Protein AF-A0A0D8ZN09-F1 (afdb_monomer_lite)

Radius of gyration: 11.61 Å; chains: 1; bounding box: 30×28×29 Å

Secondary structure (DSSP, 8-state):
-EEE-TTT--EEEEEEEEEE-TTS-EEEEEEE-GGGGTT-EEEEEGGG-EEETTTTEEE-

InterPro domains:
  IPR011033 PRC-barrel-like superfamily [SSF50346] (7-58)
  IPR014747 Bacterial photosynthetic reaction centre, H-chain, C-terminal [G3DSA:3.90.50.10] (1-60)
  IPR027275 PRC-barrel domain [PF05239] (1-59)

Structure (mmCIF, N/CA/C/O backbone):
data_AF-A0A0D8ZN09-F1
#
_entry.id   AF-A0A0D8ZN09-F1
#
loop_
_atom_site.group_PDB
_atom_site.id
_atom_site.type_symbol
_atom_site.label_atom_id
_atom_site.label_alt_id
_atom_site.label_comp_id
_atom_site.label_asym_id
_atom_site.label_entity_id
_atom_site.label_seq_id
_atom_site.pdbx_PDB_ins_code
_atom_site.Cartn_x
_atom_site.Cartn_y
_atom_site.Cartn_z
_atom_site.occupancy
_atom_site.B_iso_or_equiv
_atom_site.auth_seq_id
_atom_site.auth_comp_id
_atom_site.auth_asym_id
_atom_site.auth_atom_id
_atom_site.pdbx_PDB_model_num
ATOM 1 N N . MET A 1 1 ? 4.427 -7.383 1.839 1.00 91.81 1 MET A N 1
ATOM 2 C CA . MET A 1 1 ? 3.936 -7.323 0.450 1.00 91.81 1 MET A CA 1
ATOM 3 C C . MET A 1 1 ? 4.355 -6.002 -0.189 1.00 91.81 1 MET A C 1
ATOM 5 O O . MET A 1 1 ? 4.175 -4.954 0.434 1.00 91.81 1 MET A O 1
ATOM 9 N N . SER A 1 2 ? 4.979 -6.054 -1.367 1.00 95.94 2 SER A N 1
ATOM 10 C CA . SER A 1 2 ? 5.426 -4.856 -2.107 1.00 95.94 2 SER A CA 1
ATOM 11 C C . SER A 1 2 ? 4.294 -4.299 -2.979 1.00 95.94 2 SER A C 1
ATOM 13 O O . SER A 1 2 ? 3.434 -5.066 -3.401 1.00 95.94 2 SER A O 1
ATOM 15 N N . VAL A 1 3 ? 4.287 -2.991 -3.244 1.00 95.44 3 VAL A N 1
ATOM 16 C CA . VAL A 1 3 ? 3.278 -2.323 -4.087 1.00 95.44 3 VAL A CA 1
ATOM 17 C C . VAL A 1 3 ? 3.911 -1.884 -5.403 1.00 95.44 3 VAL A C 1
ATOM 19 O O . VAL A 1 3 ? 4.971 -1.252 -5.384 1.00 95.44 3 VAL A O 1
ATOM 22 N N . TYR A 1 4 ? 3.250 -2.204 -6.514 1.00 95.81 4 TYR A N 1
ATOM 23 C CA . TYR A 1 4 ? 3.697 -1.920 -7.874 1.00 95.81 4 TYR A CA 1
ATOM 24 C C . TYR A 1 4 ? 2.628 -1.188 -8.681 1.00 95.81 4 TYR A C 1
ATOM 26 O O . TYR A 1 4 ? 1.432 -1.427 -8.502 1.00 95.81 4 TYR A O 1
ATOM 34 N N . LEU A 1 5 ? 3.064 -0.335 -9.604 1.00 94.38 5 LEU A N 1
ATOM 35 C CA . LEU A 1 5 ? 2.194 0.207 -10.644 1.00 94.38 5 LEU A CA 1
ATOM 36 C C . LEU A 1 5 ? 1.949 -0.853 -11.722 1.00 94.38 5 LEU A C 1
ATOM 38 O O . LEU A 1 5 ? 2.895 -1.415 -12.272 1.00 94.38 5 LEU A O 1
ATOM 42 N N . ASN A 1 6 ? 0.684 -1.059 -12.094 1.00 92.56 6 ASN A N 1
ATOM 43 C CA . ASN A 1 6 ? 0.302 -1.919 -13.218 1.00 92.56 6 ASN A CA 1
ATOM 44 C C . ASN A 1 6 ? 1.010 -1.497 -14.512 1.00 92.56 6 ASN A C 1
ATOM 46 O O . ASN A 1 6 ? 1.435 -2.324 -15.319 1.00 92.56 6 ASN A O 1
ATOM 50 N N . LYS A 1 7 ? 1.127 -0.183 -14.721 1.00 92.44 7 LYS A N 1
ATOM 51 C CA . LYS A 1 7 ? 1.836 0.384 -15.862 1.00 92.44 7 LYS A CA 1
ATOM 52 C C . LYS A 1 7 ? 3.312 0.542 -15.512 1.00 92.44 7 LYS A C 1
ATOM 54 O O . LYS A 1 7 ? 3.653 1.340 -14.650 1.00 92.44 7 LYS A O 1
ATOM 59 N N . GLY A 1 8 ? 4.171 -0.164 -16.241 1.00 92.38 8 GLY A N 1
ATOM 60 C CA . GLY A 1 8 ? 5.626 -0.053 -16.103 1.00 92.38 8 GLY A CA 1
ATOM 61 C C . GLY A 1 8 ? 6.242 -0.949 -15.029 1.00 92.38 8 GLY A C 1
ATOM 62 O O . GLY A 1 8 ? 7.462 -0.970 -14.935 1.00 92.38 8 GLY A O 1
ATOM 63 N N . ASP A 1 9 ? 5.429 -1.700 -14.274 1.00 94.94 9 ASP A N 1
ATOM 64 C CA . ASP A 1 9 ? 5.874 -2.662 -13.250 1.00 94.94 9 ASP A CA 1
ATOM 65 C C . ASP A 1 9 ? 6.856 -2.053 -12.233 1.00 94.94 9 ASP A C 1
ATOM 67 O O . ASP A 1 9 ? 7.812 -2.674 -11.771 1.00 94.94 9 ASP A O 1
ATOM 71 N N . GLU A 1 10 ? 6.631 -0.784 -11.895 1.00 93.62 10 GLU A N 1
ATOM 72 C CA . GLU A 1 10 ? 7.505 -0.022 -11.013 1.00 93.62 10 GLU A CA 1
ATOM 73 C C . GLU A 1 10 ? 7.122 -0.254 -9.552 1.00 93.62 10 GLU A C 1
ATOM 75 O O . GLU A 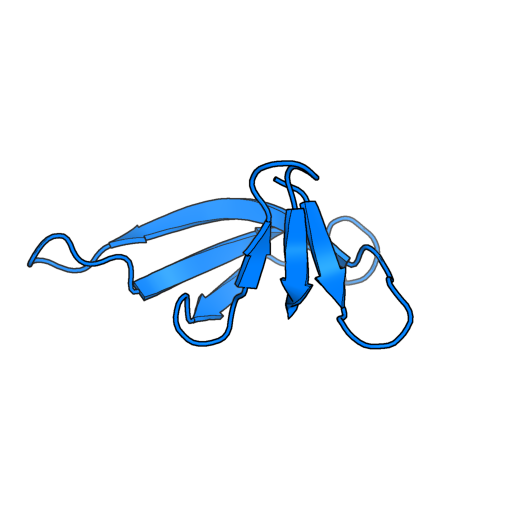1 10 ? 5.971 -0.039 -9.162 1.00 93.62 10 GLU A O 1
ATOM 80 N N . LYS A 1 11 ? 8.095 -0.651 -8.722 1.00 93.38 11 LYS A N 1
ATOM 81 C CA . LYS A 1 11 ? 7.907 -0.746 -7.272 1.00 93.38 11 LYS A CA 1
ATOM 82 C C . LYS A 1 11 ? 7.873 0.650 -6.662 1.00 93.38 11 LYS A C 1
ATOM 84 O O . LYS A 1 11 ? 8.886 1.340 -6.646 1.00 93.38 11 LYS A O 1
ATOM 89 N N . ILE A 1 12 ? 6.752 0.998 -6.044 1.00 92.00 12 ILE A N 1
ATOM 90 C CA . ILE A 1 12 ? 6.560 2.320 -5.430 1.00 92.00 12 ILE A CA 1
ATOM 91 C C . ILE A 1 12 ? 6.569 2.290 -3.904 1.00 92.00 12 ILE A C 1
ATOM 93 O O . ILE A 1 12 ? 6.669 3.336 -3.271 1.00 92.00 12 ILE A O 1
ATOM 97 N N . GLY A 1 13 ? 6.441 1.112 -3.286 1.00 93.62 13 GLY A N 1
ATOM 98 C CA . GLY A 1 13 ? 6.375 1.042 -1.831 1.00 93.62 13 GLY A CA 1
ATOM 99 C C . GLY A 1 13 ? 6.106 -0.338 -1.251 1.00 93.62 13 GLY A C 1
ATOM 100 O O . GLY A 1 13 ? 6.258 -1.378 -1.903 1.00 93.62 13 GLY A O 1
ATOM 101 N N . LYS A 1 14 ? 5.709 -0.333 0.021 1.00 95.38 14 LYS A N 1
ATOM 102 C CA . LYS A 1 14 ? 5.368 -1.513 0.819 1.00 95.38 14 LYS A CA 1
ATOM 103 C C . LYS A 1 14 ? 4.114 -1.233 1.641 1.00 95.38 14 LYS A C 1
ATOM 105 O O . LYS A 1 14 ? 3.964 -0.161 2.217 1.00 95.38 14 LYS A O 1
ATOM 110 N N . ILE A 1 15 ? 3.255 -2.241 1.767 1.00 95.62 15 ILE A N 1
ATOM 111 C CA . ILE A 1 15 ? 2.168 -2.217 2.751 1.00 95.62 15 ILE A CA 1
ATOM 112 C C . ILE A 1 15 ? 2.779 -2.282 4.152 1.00 95.62 15 ILE A C 1
ATOM 114 O O . ILE A 1 15 ? 3.491 -3.242 4.470 1.00 95.62 15 ILE A O 1
ATOM 118 N N . SER A 1 16 ? 2.530 -1.258 4.966 1.00 96.00 16 SER A N 1
ATOM 119 C CA . SER A 1 16 ? 2.987 -1.195 6.356 1.00 96.00 16 SER A CA 1
ATOM 120 C C . SER A 1 16 ? 1.892 -1.535 7.361 1.00 96.00 16 SER A C 1
ATOM 122 O O . SER A 1 16 ? 2.223 -1.961 8.459 1.00 96.00 16 SER A O 1
ATOM 124 N N . ASP A 1 17 ? 0.625 -1.311 7.001 1.00 96.94 17 ASP A N 1
ATOM 125 C CA . ASP A 1 17 ? -0.531 -1.536 7.876 1.00 96.94 17 ASP A CA 1
ATOM 126 C C . ASP A 1 17 ? -1.843 -1.606 7.065 1.00 96.94 17 ASP A C 1
ATOM 128 O O . ASP A 1 17 ? -1.838 -1.363 5.850 1.00 96.94 17 ASP A O 1
ATOM 132 N N . ALA A 1 18 ? -2.966 -1.893 7.726 1.00 97.19 18 ALA A N 1
ATOM 133 C CA . ALA A 1 18 ? -4.306 -1.864 7.150 1.00 97.19 18 ALA A CA 1
ATOM 134 C C . ALA A 1 18 ? -5.323 -1.216 8.105 1.00 97.19 18 ALA A C 1
ATOM 136 O O . ALA A 1 18 ? -5.337 -1.486 9.301 1.00 97.19 18 ALA A O 1
ATOM 137 N N . LEU A 1 19 ? -6.208 -0.384 7.556 1.00 98.25 19 LEU A N 1
ATOM 138 C CA . LEU A 1 19 ? -7.340 0.185 8.279 1.00 98.25 19 LEU A CA 1
ATOM 139 C C . LEU A 1 19 ? -8.587 -0.665 8.058 1.00 98.25 19 LEU A C 1
ATOM 141 O O . LEU A 1 19 ? -8.958 -0.973 6.917 1.00 98.25 19 LEU A O 1
ATOM 145 N N . VAL A 1 20 ? -9.241 -0.978 9.167 1.00 98.25 20 VAL A N 1
ATOM 146 C CA . VAL A 1 20 ? -10.470 -1.761 9.249 1.00 98.25 20 VAL A CA 1
ATOM 147 C C . VAL A 1 20 ? -11.557 -0.863 9.840 1.00 98.25 20 VAL A C 1
ATOM 149 O O . VAL A 1 20 ? -11.255 -0.023 10.688 1.00 98.25 20 VAL A O 1
ATOM 152 N N . ASP A 1 21 ? -12.789 -0.976 9.351 1.00 98.00 21 ASP A N 1
ATOM 153 C CA . ASP A 1 21 ? -13.924 -0.265 9.947 1.00 98.00 21 ASP A CA 1
ATOM 154 C C . ASP A 1 21 ? -14.497 -0.991 11.176 1.00 98.00 21 ASP A C 1
ATOM 156 O O . ASP A 1 21 ? -14.024 -2.056 11.574 1.00 98.00 21 ASP A O 1
ATOM 160 N N . GLU A 1 22 ? -15.527 -0.404 11.785 1.00 98.31 22 GLU A N 1
ATOM 161 C CA . GLU A 1 22 ? -16.185 -0.945 12.982 1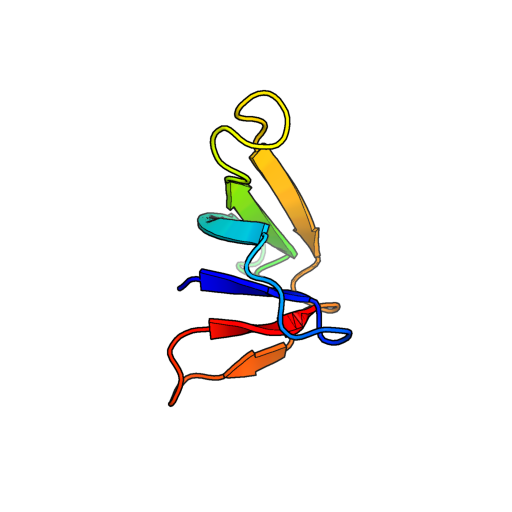.00 98.31 22 GLU A CA 1
ATOM 162 C C . GLU A 1 22 ? -16.862 -2.308 12.743 1.00 98.31 22 GLU A C 1
ATOM 164 O O . GLU A 1 22 ? -17.073 -3.067 13.685 1.00 98.31 22 GLU A O 1
ATOM 169 N N . GLU A 1 23 ? -17.163 -2.644 11.487 1.00 98.38 23 GLU A N 1
ATOM 170 C CA . GLU A 1 23 ? -17.795 -3.902 11.074 1.00 98.38 23 GLU A CA 1
ATOM 171 C C . GLU A 1 23 ? -16.764 -4.994 10.736 1.00 98.38 23 GLU A C 1
ATOM 173 O O . GLU A 1 23 ? -17.134 -6.134 10.454 1.00 98.38 23 GLU A O 1
ATOM 178 N N . GLY A 1 24 ? -15.466 -4.673 10.767 1.00 97.38 24 GLY A N 1
ATOM 179 C CA . GLY A 1 24 ? -14.392 -5.614 10.451 1.00 97.38 24 GLY A CA 1
ATOM 180 C C . GLY A 1 24 ? -13.993 -5.653 8.971 1.00 97.38 24 GLY A C 1
ATOM 181 O O . GLY A 1 24 ? -13.197 -6.507 8.576 1.00 97.38 24 GLY A O 1
ATOM 182 N N . ASN A 1 25 ? -14.494 -4.740 8.134 1.00 97.75 25 ASN A N 1
ATOM 183 C CA . ASN A 1 25 ? -14.141 -4.693 6.717 1.00 97.75 25 ASN A CA 1
ATOM 184 C C . ASN A 1 25 ? -12.831 -3.931 6.494 1.00 97.75 25 ASN A C 1
ATOM 186 O O . ASN A 1 25 ? -12.668 -2.790 6.933 1.00 97.75 25 ASN A O 1
ATOM 190 N N . PHE A 1 26 ? -11.917 -4.509 5.713 1.00 96.75 26 PHE A N 1
ATOM 191 C CA . PHE A 1 26 ? -10.726 -3.795 5.255 1.00 96.75 26 PHE A CA 1
ATOM 192 C C . PHE A 1 26 ? -11.109 -2.649 4.313 1.00 96.75 26 PHE A C 1
ATOM 194 O O . PHE A 1 26 ? -11.716 -2.862 3.261 1.00 96.75 26 PHE A O 1
ATOM 201 N N . ARG A 1 27 ? -10.717 -1.421 4.665 1.00 97.81 27 ARG A N 1
ATOM 202 C CA . ARG A 1 27 ? -11.027 -0.218 3.878 1.00 97.81 27 ARG A CA 1
ATOM 203 C C . ARG A 1 27 ? -9.813 0.315 3.141 1.00 97.81 27 ARG A C 1
ATOM 205 O O . ARG A 1 27 ? -9.897 0.586 1.941 1.00 97.81 27 ARG A O 1
ATOM 212 N N . TYR A 1 28 ? -8.683 0.416 3.837 1.00 98.25 28 TYR A N 1
ATOM 213 C CA . TYR A 1 28 ? -7.464 0.985 3.278 1.00 98.25 28 TYR A CA 1
ATOM 214 C C . TYR A 1 28 ? -6.239 0.168 3.643 1.00 98.25 28 TYR A C 1
ATOM 216 O O . TYR A 1 28 ? -6.106 -0.299 4.768 1.00 98.25 28 TYR A O 1
ATOM 224 N N . PHE A 1 29 ? -5.294 0.092 2.719 1.00 97.62 29 PHE A N 1
ATOM 225 C CA . PHE A 1 29 ? -3.917 -0.210 3.062 1.00 97.62 29 PHE A CA 1
ATOM 226 C C . PHE A 1 29 ? -3.152 1.075 3.350 1.00 97.62 29 PHE A C 1
ATOM 228 O O . PHE A 1 29 ? -3.312 2.075 2.647 1.00 97.62 29 PHE A O 1
ATOM 235 N N . VAL A 1 30 ? -2.289 1.0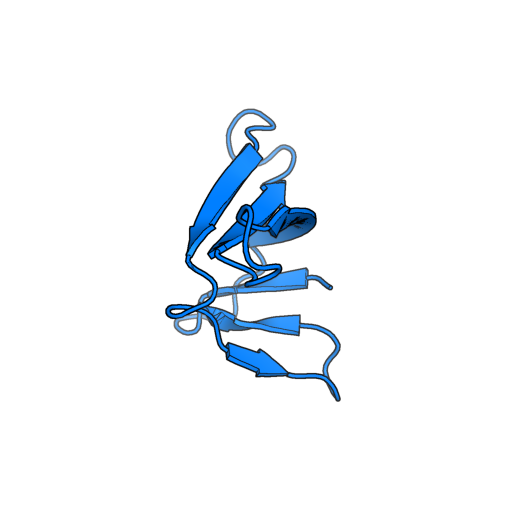27 4.361 1.00 97.00 30 VAL A N 1
ATOM 236 C CA . VAL A 1 30 ? -1.289 2.063 4.611 1.00 97.00 30 VAL A CA 1
ATOM 237 C C . VAL A 1 30 ? -0.039 1.684 3.827 1.00 97.00 30 VAL A C 1
ATOM 239 O O . VAL A 1 30 ? 0.613 0.680 4.129 1.00 97.00 30 VAL A O 1
ATOM 242 N N . VAL A 1 31 ? 0.277 2.467 2.799 1.00 95.56 31 VAL A N 1
ATOM 243 C CA . VAL A 1 31 ? 1.440 2.244 1.934 1.00 95.56 31 VAL A CA 1
ATOM 244 C C . VAL A 1 31 ? 2.553 3.195 2.344 1.00 95.56 31 VAL A C 1
ATOM 246 O O . VAL A 1 31 ? 2.378 4.411 2.294 1.00 95.56 31 VAL A O 1
ATOM 249 N N . ASP A 1 32 ? 3.695 2.637 2.731 1.00 94.62 32 ASP A N 1
ATOM 250 C CA . ASP A 1 32 ? 4.949 3.362 2.907 1.00 94.62 32 ASP A CA 1
ATOM 251 C C . ASP A 1 32 ? 5.671 3.442 1.557 1.00 94.62 32 ASP A C 1
ATOM 253 O O . ASP A 1 32 ? 6.010 2.412 0.961 1.00 94.62 32 ASP A O 1
ATOM 257 N N . LEU A 1 33 ? 5.867 4.667 1.064 1.00 91.69 33 LEU A N 1
ATOM 258 C CA . LEU A 1 33 ? 6.481 4.953 -0.237 1.00 91.69 33 LEU A CA 1
ATOM 259 C C . LEU A 1 33 ? 8.010 5.126 -0.137 1.00 91.69 33 LEU A C 1
ATOM 261 O O . LEU A 1 33 ? 8.685 5.421 -1.124 1.00 91.69 33 LEU A O 1
ATOM 265 N N . GLY A 1 34 ? 8.573 4.933 1.060 1.00 84.88 34 GLY A N 1
ATOM 266 C CA . GLY A 1 34 ? 10.002 5.024 1.319 1.00 84.88 34 GLY A CA 1
ATOM 267 C C . GLY A 1 34 ? 10.589 6.405 1.016 1.00 84.88 34 GLY A C 1
ATOM 268 O O . GLY A 1 34 ? 9.911 7.435 0.997 1.00 84.88 34 GLY A O 1
ATOM 269 N N . SER A 1 35 ? 11.898 6.435 0.777 1.00 75.69 35 SER A N 1
ATOM 270 C CA . SER A 1 35 ? 12.670 7.678 0.647 1.00 75.69 35 SER A CA 1
ATOM 271 C C . SER A 1 35 ? 12.430 8.450 -0.654 1.00 75.69 35 SER A C 1
ATOM 273 O O . SER A 1 35 ? 12.874 9.589 -0.755 1.00 75.69 35 SER A O 1
ATOM 275 N N . TRP A 1 36 ? 11.735 7.869 -1.639 1.00 63.62 36 TRP A N 1
ATOM 276 C CA . TRP A 1 36 ? 11.587 8.465 -2.972 1.00 63.62 36 TRP A CA 1
ATOM 277 C C . TRP A 1 36 ? 10.686 9.717 -2.949 1.00 63.62 36 TRP A C 1
ATOM 279 O O . TRP A 1 36 ? 10.898 10.642 -3.726 1.00 63.62 36 TRP A O 1
ATOM 289 N N . ILE A 1 37 ? 9.728 9.818 -2.015 1.00 60.97 37 ILE A N 1
ATOM 290 C CA . ILE A 1 37 ? 8.760 10.935 -1.970 1.00 60.97 37 ILE A CA 1
ATOM 291 C C . ILE A 1 37 ? 8.456 11.447 -0.552 1.00 60.97 37 ILE A C 1
ATOM 293 O O . ILE A 1 37 ? 7.302 11.601 -0.158 1.00 60.97 37 ILE A O 1
ATOM 297 N N . PHE A 1 38 ? 9.504 11.787 0.202 1.00 67.62 38 PHE A N 1
ATOM 298 C CA . PHE A 1 38 ? 9.453 12.334 1.575 1.00 67.62 38 PHE A CA 1
ATOM 299 C C . PHE A 1 38 ? 9.157 11.326 2.702 1.00 67.62 38 PHE A C 1
ATOM 301 O O . PHE A 1 38 ? 8.820 11.755 3.804 1.00 67.62 38 PHE A O 1
ATOM 308 N N . GLY A 1 39 ? 9.252 10.007 2.481 1.00 70.88 39 GLY A N 1
ATOM 309 C CA . GLY A 1 39 ? 8.943 9.030 3.542 1.00 70.88 39 GLY A CA 1
ATOM 310 C C . GLY A 1 39 ? 7.475 9.059 3.977 1.00 70.88 39 GLY A C 1
ATOM 311 O O . GLY A 1 39 ? 7.151 8.732 5.118 1.00 70.88 39 GLY A O 1
ATOM 312 N N . LYS A 1 40 ? 6.580 9.526 3.098 1.00 83.38 40 LYS A N 1
ATOM 313 C CA . LYS A 1 40 ? 5.156 9.647 3.406 1.00 83.38 40 LYS A CA 1
ATOM 314 C C . LYS A 1 40 ? 4.477 8.286 3.355 1.00 83.38 40 LYS A C 1
ATOM 316 O O . LYS A 1 40 ? 4.727 7.474 2.464 1.00 83.38 40 LYS A O 1
ATOM 321 N N . LYS A 1 41 ? 3.545 8.098 4.286 1.00 92.75 41 LYS A N 1
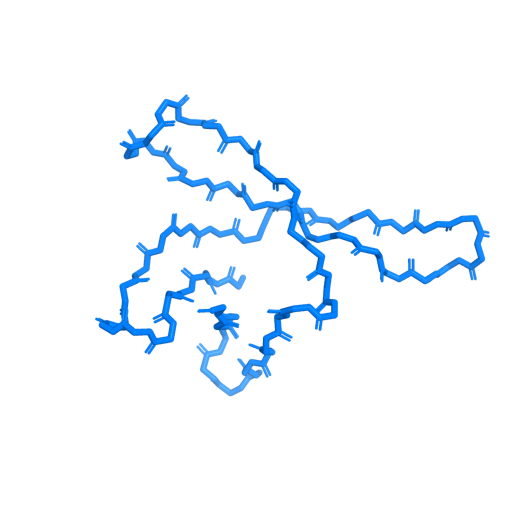ATOM 322 C CA . LYS A 1 41 ? 2.553 7.028 4.238 1.00 92.75 41 LYS A CA 1
ATOM 323 C C . LYS A 1 41 ? 1.276 7.553 3.597 1.00 92.75 41 LYS A C 1
AT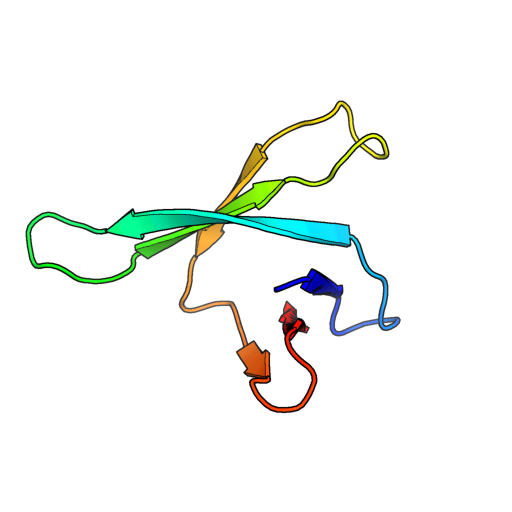OM 325 O O . LYS A 1 41 ? 0.854 8.670 3.901 1.00 92.75 41 LYS A O 1
ATOM 330 N N . VAL A 1 42 ? 0.662 6.756 2.731 1.00 93.69 42 VAL A N 1
ATOM 331 C CA . VAL A 1 42 ? -0.610 7.090 2.073 1.00 93.69 42 VAL A CA 1
ATOM 332 C C . VAL A 1 42 ? -1.656 6.018 2.331 1.00 93.69 42 VAL A C 1
ATOM 334 O O . VAL A 1 42 ? -1.324 4.850 2.536 1.00 93.69 42 VAL A O 1
ATOM 337 N N . LEU A 1 43 ? -2.925 6.420 2.303 1.00 96.62 43 LEU A N 1
ATOM 338 C CA . LEU A 1 43 ? -4.054 5.502 2.367 1.00 96.62 43 LEU A CA 1
ATOM 339 C C . LEU A 1 43 ? -4.480 5.107 0.960 1.00 96.62 43 LEU A C 1
ATOM 341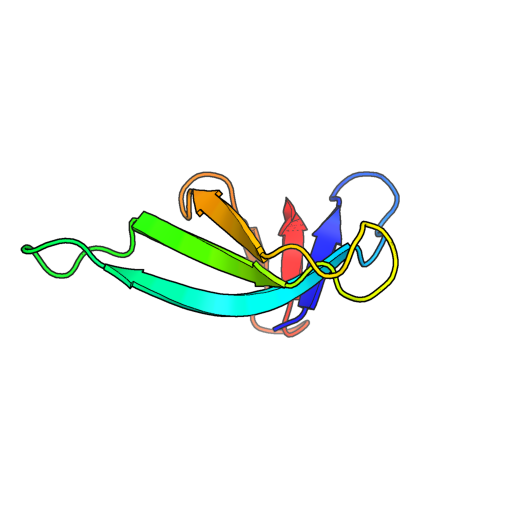 O O . LEU A 1 43 ? -4.743 5.960 0.112 1.00 96.62 43 LEU A O 1
ATOM 345 N N . MET A 1 44 ? -4.582 3.805 0.734 1.00 95.88 44 MET A N 1
ATOM 346 C CA . MET A 1 44 ? -4.965 3.232 -0.545 1.00 95.88 44 MET A CA 1
ATOM 347 C C . MET A 1 44 ? -6.222 2.378 -0.386 1.00 95.88 44 MET A C 1
ATOM 349 O O . MET A 1 44 ? -6.179 1.411 0.373 1.00 95.88 44 MET A O 1
ATOM 353 N N . PRO A 1 45 ? -7.330 2.683 -1.085 1.00 97.25 45 PRO A N 1
ATOM 354 C CA . PRO A 1 45 ? -8.548 1.887 -0.985 1.00 97.25 45 PRO A CA 1
ATOM 355 C C . PRO A 1 45 ? -8.300 0.440 -1.417 1.00 97.25 45 PRO A C 1
ATOM 357 O O . PRO A 1 45 ? -7.829 0.203 -2.533 1.00 97.25 45 PRO A O 1
ATOM 360 N N . VAL A 1 46 ? -8.677 -0.530 -0.581 1.00 96.31 46 VAL A N 1
ATOM 361 C CA . VAL A 1 46 ? -8.479 -1.961 -0.889 1.00 96.31 46 VAL A CA 1
ATOM 362 C C . VAL A 1 46 ? -9.206 -2.354 -2.179 1.00 96.31 46 VAL A C 1
ATOM 364 O O . VAL A 1 46 ? -8.649 -3.070 -3.008 1.00 96.31 46 VAL A O 1
ATOM 367 N N . GLY A 1 47 ? -10.395 -1.794 -2.424 1.00 95.62 47 GLY A N 1
ATOM 368 C CA . GLY A 1 47 ? -11.177 -2.046 -3.643 1.00 95.62 47 GLY A CA 1
ATOM 369 C C . GLY A 1 47 ? -10.543 -1.554 -4.953 1.00 95.62 47 GLY A C 1
ATOM 370 O O . GLY A 1 47 ? -11.064 -1.855 -6.021 1.00 95.62 47 GLY A O 1
ATOM 371 N N . ARG A 1 48 ? -9.432 -0.803 -4.899 1.00 94.44 48 ARG A N 1
ATOM 372 C CA . ARG A 1 48 ? -8.652 -0.385 -6.081 1.00 94.44 48 ARG A CA 1
ATOM 373 C C . ARG A 1 48 ? -7.335 -1.146 -6.230 1.00 94.44 48 ARG A C 1
ATOM 375 O O . ARG A 1 48 ? -6.498 -0.756 -7.033 1.00 94.44 48 ARG A O 1
ATOM 382 N N . SER A 1 49 ? -7.138 -2.199 -5.445 1.00 95.12 49 SER A N 1
ATOM 383 C CA . SER A 1 49 ? -5.891 -2.952 -5.403 1.00 95.12 49 SER A CA 1
ATOM 384 C C . SER A 1 49 ? -6.099 -4.390 -5.861 1.00 95.12 49 SER A C 1
ATOM 386 O O . SER A 1 49 ? -7.123 -5.006 -5.560 1.00 95.12 49 SER A O 1
ATOM 388 N N . ARG A 1 50 ? -5.121 -4.938 -6.587 1.00 95.88 50 ARG A N 1
ATOM 389 C CA . ARG A 1 50 ? -5.100 -6.350 -6.975 1.00 95.88 50 ARG A CA 1
ATOM 390 C C . ARG A 1 50 ? -3.982 -7.064 -6.233 1.00 95.88 50 ARG A C 1
ATOM 392 O O . ARG A 1 50 ? -2.810 -6.783 -6.468 1.00 95.88 50 ARG A O 1
ATOM 399 N N . ILE A 1 51 ? -4.352 -7.992 -5.357 1.00 95.62 51 ILE A N 1
ATOM 400 C CA . ILE A 1 51 ? -3.397 -8.800 -4.596 1.00 95.62 51 ILE A CA 1
ATOM 401 C C . ILE A 1 51 ? -2.982 -10.010 -5.436 1.00 95.62 51 ILE A C 1
ATOM 403 O O . ILE A 1 51 ? -3.828 -10.778 -5.893 1.00 95.62 51 ILE A O 1
ATOM 407 N N . ASP A 1 52 ? -1.678 -10.168 -5.627 1.00 96.00 52 ASP A N 1
ATOM 408 C CA . ASP A 1 52 ? -1.048 -11.352 -6.198 1.00 96.00 52 ASP A CA 1
ATOM 409 C C . ASP A 1 52 ? -0.281 -12.076 -5.087 1.00 96.00 52 ASP A C 1
ATOM 411 O O . ASP A 1 52 ? 0.813 -11.673 -4.683 1.00 96.00 52 ASP A O 1
ATOM 415 N N . TYR A 1 53 ? -0.896 -13.135 -4.563 1.00 94.38 53 TYR A N 1
ATOM 416 C CA . TYR A 1 53 ? -0.336 -13.917 -3.465 1.00 94.38 53 TYR A CA 1
ATOM 417 C C . TYR A 1 53 ? 0.880 -14.746 -3.883 1.00 94.38 53 TYR A C 1
ATOM 419 O O . TYR A 1 53 ? 1.742 -14.989 -3.047 1.00 94.38 53 TYR A O 1
ATOM 427 N N . GLN A 1 54 ? 0.970 -15.170 -5.149 1.00 96.25 54 GLN A N 1
ATOM 428 C CA . GLN A 1 54 ? 2.095 -15.986 -5.615 1.00 96.25 54 GLN A CA 1
ATOM 429 C C . GLN A 1 54 ? 3.357 -15.142 -5.772 1.00 96.25 54 GLN A C 1
ATOM 431 O O . GLN A 1 54 ? 4.441 -15.575 -5.395 1.00 96.25 54 GLN A O 1
ATOM 436 N N . ALA A 1 55 ? 3.206 -13.926 -6.297 1.00 94.94 55 ALA A N 1
ATOM 437 C CA . ALA A 1 55 ? 4.311 -12.987 -6.459 1.00 94.94 55 ALA A CA 1
ATOM 438 C C . ALA A 1 55 ? 4.543 -12.092 -5.224 1.00 94.94 55 ALA A C 1
ATOM 440 O O . ALA A 1 55 ? 5.352 -11.166 -5.286 1.00 94.94 55 ALA A O 1
ATOM 441 N N . GLU A 1 56 ? 3.818 -12.325 -4.122 1.00 95.44 56 GLU A N 1
ATOM 442 C CA . GLU A 1 56 ? 3.872 -11.538 -2.882 1.00 95.44 56 GLU A CA 1
ATOM 443 C C . GLU A 1 56 ? 3.832 -10.012 -3.114 1.00 95.44 56 GLU A C 1
ATOM 445 O O . GLU A 1 56 ? 4.589 -9.222 -2.514 1.00 95.44 56 GLU A O 1
ATOM 450 N N . ARG A 1 57 ? 2.911 -9.569 -3.982 1.00 96.12 57 ARG A N 1
ATOM 451 C CA . ARG A 1 57 ? 2.772 -8.156 -4.359 1.00 96.12 57 ARG A CA 1
ATOM 452 C C . ARG A 1 57 ? 1.330 -7.692 -4.521 1.00 96.12 57 ARG A C 1
ATOM 454 O O . ARG A 1 57 ? 0.418 -8.470 -4.772 1.00 96.12 57 ARG A O 1
ATOM 461 N N . ILE A 1 58 ? 1.145 -6.383 -4.403 1.00 96.88 58 ILE A N 1
ATOM 462 C CA . ILE A 1 58 ? -0.080 -5.681 -4.777 1.00 96.88 58 ILE A CA 1
ATOM 463 C C . ILE A 1 58 ? 0.204 -4.850 -6.019 1.00 96.88 58 ILE A C 1
ATOM 465 O O . ILE A 1 58 ? 1.192 -4.117 -6.042 1.00 96.88 58 ILE A O 1
ATOM 469 N N . ASN A 1 59 ? -0.694 -4.912 -6.997 1.00 96.56 59 ASN A N 1
ATOM 470 C CA . ASN A 1 59 ? -0.665 -4.039 -8.162 1.00 96.56 59 ASN A CA 1
ATOM 471 C C . ASN A 1 59 ? -1.816 -3.033 -8.119 1.00 96.56 59 ASN A C 1
ATOM 473 O O . ASN A 1 59 ? -2.931 -3.373 -7.697 1.00 96.56 59 ASN A O 1
ATOM 477 N N . ILE A 1 60 ? -1.524 -1.808 -8.552 1.00 92.69 60 ILE A N 1
ATOM 478 C CA . ILE A 1 60 ? -2.455 -0.671 -8.578 1.00 92.69 60 ILE A CA 1
ATOM 479 C C . ILE A 1 60 ? -2.445 0.016 -9.937 1.00 92.69 60 ILE A C 1
ATOM 481 O O . ILE A 1 60 ? -1.378 0.060 -10.589 1.00 92.69 60 ILE A O 1
#

pLDDT: mean 92.84, std 8.17, range [60.97, 98.38]

Organism: NCBI:txid1618023

Foldseek 3Di:
DFEAEPPPRDTQFDFPAFDADPVGDTAWTFTQRPPPPPRDTDTDGPVVWDDDVVVRYIYD

Sequence (60 aa):
MSVYLNKGDEKIGKISDALVDEEGNFRYFVVDLGSWIFGKKVLMPVGRSRIDYQAERINI